Protein AF-A0AAW0CQU9-F1 (afdb_monomer_lite)

Radius of gyration: 29.28 Å; chains: 1; bounding box: 43×69×70 Å

Sequence (115 aa):
MVYKPHSSEVKLLALAALERGVAVPTIETLYGVDRRSIFRWKAQVESTFTLARQHSAMVGRPRAIPAPLLHVLTQLLDETPSERAERARLRAERVTNGRCVLSEYERAGTHDAGS

Secondary structure (DSSP, 8-state):
---PPPPHHHHHHHHHHHHTT--HHHHHHHHT--HHHHHHHHHHHHHHS--S-----------PPPHHHHHHHHHHHHHS--HHHHHHHHHHHHHHT-----SSTTTSSSS----

pLDDT: mean 71.05, std 17.86, range [37.0, 95.75]

InterPro domains:
  IPR009057 Homedomain-like superfamily [SSF46689] (3-94)

Organism: NCBI:txid2862362

Structure (mmCIF, N/CA/C/O backbone):
data_AF-A0AAW0CQU9-F1
#
_entry.id   AF-A0AAW0CQU9-F1
#
loop_
_atom_site.group_PDB
_atom_site.id
_atom_site.type_symbol
_atom_site.label_atom_id
_atom_site.label_alt_id
_atom_site.label_comp_id
_atom_site.label_asym_id
_atom_site.label_entity_id
_atom_site.label_seq_id
_atom_site.pdbx_PDB_ins_code
_atom_site.Cartn_x
_atom_site.Cartn_y
_atom_site.Cartn_z
_atom_site.occupancy
_atom_site.B_iso_or_equiv
_atom_site.auth_seq_id
_atom_site.auth_comp_id
_atom_site.auth_asym_id
_atom_site.auth_atom_id
_atom_site.pdbx_PDB_model_num
ATOM 1 N N . MET A 1 1 ? -18.848 -13.469 -7.342 1.00 45.12 1 MET A N 1
ATOM 2 C CA . MET A 1 1 ? -18.774 -12.185 -6.609 1.00 45.12 1 MET A CA 1
ATOM 3 C C . MET A 1 1 ? -17.544 -11.440 -7.123 1.00 45.12 1 MET A C 1
ATOM 5 O O . MET A 1 1 ? -16.442 -11.944 -6.959 1.00 45.12 1 MET A O 1
ATOM 9 N N . VAL A 1 2 ? -17.713 -10.344 -7.867 1.00 47.69 2 VAL A N 1
ATOM 10 C CA . VAL A 1 2 ? -16.585 -9.615 -8.481 1.00 47.69 2 VAL A CA 1
ATOM 11 C C . VAL A 1 2 ? -15.949 -8.722 -7.417 1.00 47.69 2 VAL A C 1
ATOM 13 O O . VAL A 1 2 ? -16.580 -7.778 -6.949 1.00 47.69 2 VAL A O 1
ATOM 16 N N . TYR A 1 3 ? -14.719 -9.033 -7.012 1.00 56.75 3 TYR A N 1
ATOM 17 C CA . TYR A 1 3 ? -13.972 -8.226 -6.049 1.00 56.75 3 TYR A CA 1
ATOM 18 C C . TYR A 1 3 ? -13.557 -6.903 -6.703 1.00 56.75 3 TYR A C 1
ATOM 20 O O . TYR A 1 3 ? -12.701 -6.883 -7.591 1.00 56.75 3 TYR A O 1
ATOM 28 N N . LYS A 1 4 ? -14.167 -5.793 -6.277 1.00 70.75 4 LYS A N 1
ATOM 29 C CA . LYS A 1 4 ? -13.720 -4.452 -6.662 1.00 70.75 4 LYS A CA 1
ATOM 30 C C . LYS A 1 4 ? -12.624 -3.995 -5.695 1.00 70.75 4 LYS A C 1
ATOM 32 O O . LYS A 1 4 ? -12.828 -4.053 -4.484 1.00 70.75 4 LYS A O 1
ATOM 37 N N . PRO A 1 5 ? -11.460 -3.550 -6.191 1.00 78.25 5 PRO A N 1
ATOM 38 C CA . PRO A 1 5 ? -10.418 -3.023 -5.324 1.00 78.25 5 PRO A CA 1
ATOM 39 C C . PRO A 1 5 ? -10.887 -1.729 -4.642 1.00 78.25 5 PRO A C 1
ATOM 41 O O . PRO A 1 5 ? -11.467 -0.863 -5.293 1.00 78.25 5 PRO A O 1
ATOM 44 N N . HIS A 1 6 ? -10.597 -1.583 -3.345 1.00 83.12 6 HIS A N 1
ATOM 45 C CA . HIS A 1 6 ? -10.813 -0.325 -2.624 1.00 83.12 6 HIS A CA 1
ATOM 46 C C . HIS A 1 6 ? -9.989 0.810 -3.248 1.00 83.12 6 HIS A C 1
ATOM 48 O O . HIS A 1 6 ? -8.833 0.593 -3.643 1.00 83.12 6 HIS A O 1
ATOM 54 N N . SER A 1 7 ? -10.572 2.012 -3.302 1.00 87.31 7 SER A N 1
ATOM 55 C CA . SER A 1 7 ? -9.882 3.220 -3.759 1.00 87.31 7 SER A CA 1
ATOM 56 C C . SER A 1 7 ? -8.670 3.531 -2.874 1.00 87.31 7 SER A C 1
ATOM 58 O O . SER A 1 7 ? -8.593 3.112 -1.718 1.00 87.31 7 SER A O 1
ATOM 60 N N . SER A 1 8 ? -7.690 4.252 -3.423 1.00 85.69 8 SER A N 1
ATOM 61 C CA . SER A 1 8 ? -6.503 4.698 -2.679 1.00 85.69 8 SER A CA 1
ATOM 62 C C . SER A 1 8 ? -6.868 5.573 -1.480 1.00 85.69 8 SER A C 1
ATOM 64 O O . SER A 1 8 ? -6.281 5.420 -0.413 1.00 85.69 8 SER A O 1
ATOM 66 N N . GLU A 1 9 ? -7.866 6.437 -1.639 1.00 88.56 9 GLU A N 1
ATOM 67 C CA . GLU A 1 9 ? -8.360 7.333 -0.595 1.00 88.56 9 GLU A CA 1
ATOM 68 C C . GLU A 1 9 ? -8.904 6.567 0.617 1.00 88.56 9 GLU A C 1
ATOM 70 O O . GLU A 1 9 ? -8.496 6.831 1.746 1.00 88.56 9 GLU A O 1
ATOM 75 N N . VAL A 1 10 ? -9.732 5.540 0.391 1.00 91.25 10 VAL A N 1
ATOM 76 C CA . VAL A 1 10 ? -10.279 4.699 1.471 1.00 91.25 10 VAL A CA 1
ATOM 77 C C . VAL A 1 10 ? -9.164 4.001 2.252 1.00 91.25 10 VAL A C 1
ATOM 79 O O . VAL A 1 10 ? -9.228 3.916 3.477 1.00 91.25 10 VAL A O 1
ATOM 82 N N . LYS A 1 11 ? -8.109 3.541 1.568 1.00 92.12 11 LYS A N 1
ATOM 83 C CA . LYS A 1 11 ? -6.947 2.922 2.227 1.00 92.12 11 LYS A CA 1
ATOM 84 C C . LYS A 1 11 ? -6.224 3.903 3.143 1.00 92.12 11 LYS A C 1
ATOM 86 O O . LYS A 1 11 ? -5.883 3.541 4.266 1.00 92.12 11 LYS A O 1
ATOM 91 N N . LEU A 1 12 ? -5.995 5.124 2.660 1.00 90.44 12 LEU A N 1
ATOM 92 C CA . LEU A 1 12 ? -5.312 6.173 3.416 1.00 90.44 12 LEU A CA 1
ATOM 93 C C . LEU A 1 12 ? -6.123 6.588 4.645 1.00 90.44 12 LEU A C 1
ATOM 95 O O . LEU A 1 12 ? -5.570 6.656 5.739 1.00 90.44 12 LEU A O 1
ATOM 99 N N . LEU A 1 13 ? -7.432 6.797 4.487 1.00 93.81 13 LEU A N 1
ATOM 100 C CA . LEU A 1 13 ? -8.314 7.164 5.596 1.00 93.81 13 LEU A CA 1
ATOM 101 C C . LEU A 1 13 ? -8.389 6.064 6.661 1.00 93.81 13 LEU A C 1
ATOM 103 O O . LEU A 1 13 ? -8.265 6.359 7.850 1.00 93.81 13 LEU A O 1
ATOM 107 N N . ALA A 1 14 ? -8.522 4.801 6.247 1.00 93.56 14 ALA A N 1
ATOM 108 C CA . ALA A 1 14 ? -8.558 3.668 7.169 1.00 93.56 14 ALA A CA 1
ATOM 109 C C . ALA A 1 14 ? -7.249 3.521 7.966 1.00 93.56 14 ALA A C 1
ATOM 111 O O . ALA A 1 14 ? -7.287 3.271 9.171 1.00 93.56 14 ALA A O 1
ATOM 112 N N . LEU A 1 15 ? -6.091 3.707 7.323 1.00 93.56 15 LEU A N 1
ATOM 113 C CA . LEU A 1 15 ? -4.797 3.640 8.007 1.00 93.56 15 LEU A CA 1
ATOM 114 C C . LEU A 1 15 ? -4.554 4.841 8.924 1.00 93.56 15 LEU A C 1
ATOM 116 O O . LEU A 1 15 ? -4.111 4.647 10.051 1.00 93.56 15 LEU A O 1
ATOM 120 N N . ALA A 1 16 ? -4.926 6.051 8.505 1.00 93.69 16 ALA A N 1
ATOM 121 C CA . ALA A 1 16 ? -4.838 7.232 9.361 1.00 93.69 16 ALA A CA 1
ATOM 122 C C . ALA A 1 16 ? -5.739 7.112 10.605 1.00 93.69 16 ALA A C 1
ATOM 124 O O . ALA A 1 16 ? -5.362 7.538 11.695 1.00 93.69 16 ALA A O 1
ATOM 125 N N . ALA A 1 17 ? -6.932 6.521 10.469 1.00 94.00 17 ALA A N 1
ATOM 126 C CA . ALA A 1 17 ? -7.799 6.222 11.608 1.00 94.00 17 ALA A CA 1
ATOM 127 C C . ALA A 1 17 ? -7.152 5.197 12.555 1.00 94.00 17 ALA A C 1
ATOM 129 O O . ALA A 1 17 ? -7.191 5.374 13.773 1.00 94.00 17 ALA A O 1
ATOM 130 N N . LEU A 1 18 ? -6.508 4.166 12.002 1.00 93.75 18 LEU A N 1
ATOM 131 C CA . LEU A 1 18 ? -5.795 3.159 12.785 1.00 93.75 18 LEU A CA 1
ATOM 132 C C . LEU A 1 18 ? -4.613 3.757 13.565 1.00 93.75 18 LEU A C 1
ATOM 134 O O . LEU A 1 18 ? -4.443 3.439 14.739 1.00 93.75 18 LEU A O 1
ATOM 138 N N . GLU A 1 19 ? -3.828 4.643 12.950 1.00 93.00 19 GLU A N 1
ATOM 139 C CA . GLU A 1 19 ? -2.714 5.345 13.612 1.00 93.00 19 GLU A CA 1
ATOM 140 C C . GLU A 1 19 ? -3.182 6.268 14.742 1.00 93.00 19 GLU A C 1
ATOM 142 O O . GLU A 1 19 ? -2.509 6.396 15.762 1.00 93.00 19 GLU A O 1
ATOM 147 N N . ARG A 1 20 ? -4.375 6.855 14.607 1.00 95.19 20 ARG A N 1
ATOM 148 C CA . ARG A 1 20 ? -5.027 7.646 15.665 1.00 95.19 20 ARG A CA 1
ATOM 149 C C . ARG A 1 20 ? -5.625 6.792 16.790 1.00 95.19 20 ARG A C 1
ATOM 151 O O . ARG A 1 20 ? -6.244 7.341 17.696 1.00 95.19 20 ARG A O 1
ATOM 158 N N . GLY A 1 21 ? -5.472 5.469 16.734 1.00 94.94 21 GLY A N 1
ATOM 159 C CA . GLY A 1 21 ? -5.967 4.547 17.755 1.00 94.94 21 GLY A CA 1
ATOM 160 C C . GLY A 1 21 ? -7.459 4.224 17.650 1.00 94.94 21 GLY A C 1
ATOM 161 O O . GLY A 1 21 ? -8.034 3.702 18.605 1.00 94.94 21 GLY A O 1
ATOM 162 N N . VAL A 1 22 ? -8.107 4.506 16.514 1.00 95.25 22 VAL A N 1
ATOM 163 C CA . VAL A 1 22 ? -9.509 4.116 16.300 1.00 95.25 22 VAL A CA 1
ATOM 164 C C . VAL A 1 22 ? -9.612 2.590 16.250 1.00 95.25 22 VAL A C 1
ATOM 166 O O . VAL A 1 22 ? -8.834 1.913 15.575 1.00 95.25 22 VAL A O 1
ATOM 169 N N . ALA A 1 23 ? -10.596 2.034 16.958 1.00 94.88 23 ALA A N 1
ATOM 170 C CA . ALA A 1 23 ? -10.813 0.594 17.004 1.00 94.88 23 ALA A CA 1
ATOM 171 C C . ALA A 1 23 ? -11.153 0.034 15.611 1.00 94.88 23 ALA A C 1
ATOM 173 O O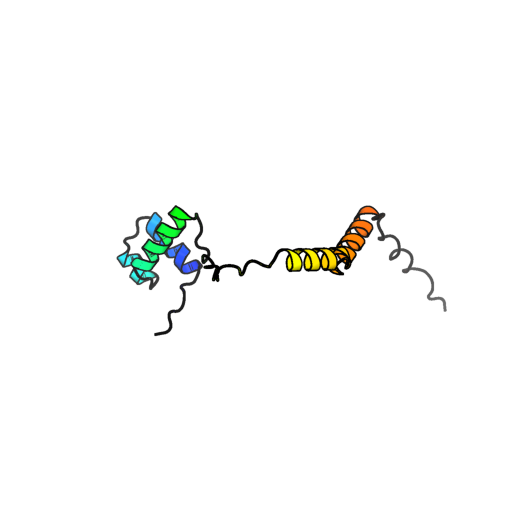 . ALA A 1 23 ? -11.994 0.575 14.894 1.00 94.88 23 ALA A O 1
ATOM 174 N N . VAL A 1 24 ? -10.541 -1.098 15.251 1.00 93.31 24 VAL A N 1
ATOM 175 C CA . VAL A 1 24 ? -10.727 -1.741 13.937 1.00 93.31 24 VAL A CA 1
ATOM 176 C C . VAL A 1 24 ? -12.202 -1.991 13.582 1.00 93.31 24 VAL A C 1
ATOM 178 O O . VAL A 1 24 ? -12.568 -1.627 12.469 1.00 93.31 24 VAL A O 1
ATOM 181 N N . PRO A 1 25 ? -13.078 -2.494 14.479 1.00 95.75 25 PRO A N 1
ATOM 182 C CA . PRO A 1 25 ? -14.501 -2.683 14.158 1.00 95.75 25 PRO A CA 1
ATOM 183 C C . PRO A 1 25 ? -15.216 -1.384 13.744 1.00 95.75 25 PRO A C 1
ATOM 185 O O . PRO A 1 25 ? -16.115 -1.381 12.903 1.00 95.75 25 PRO A O 1
ATOM 188 N N . THR A 1 26 ? -14.786 -0.251 14.301 1.00 95.31 26 THR A N 1
ATOM 189 C CA . THR A 1 26 ? -15.299 1.073 13.935 1.00 95.31 26 THR A CA 1
ATOM 190 C C . THR A 1 26 ? -14.825 1.477 12.538 1.00 95.31 26 THR A C 1
ATOM 192 O O . THR A 1 26 ? -15.590 2.025 11.755 1.00 95.31 26 THR A O 1
ATOM 195 N N . ILE A 1 27 ? -13.578 1.164 12.180 1.00 93.50 27 ILE A N 1
ATOM 196 C CA . ILE A 1 27 ? -13.030 1.420 10.837 1.00 93.50 27 ILE A CA 1
ATOM 197 C C . ILE A 1 27 ? -13.743 0.548 9.790 1.00 93.50 27 ILE A C 1
ATOM 199 O O . ILE A 1 27 ? -14.061 1.035 8.705 1.00 93.50 27 ILE A O 1
ATOM 203 N N . GLU A 1 28 ? -14.040 -0.715 10.117 1.00 94.06 28 GLU A N 1
ATOM 204 C CA . GLU A 1 28 ? -14.771 -1.620 9.219 1.00 94.06 28 GLU A CA 1
ATOM 205 C C . GLU A 1 28 ? -16.160 -1.077 8.875 1.00 94.06 28 GLU A C 1
ATOM 207 O O . GLU A 1 28 ? -16.544 -1.046 7.705 1.00 94.06 28 GLU A O 1
ATOM 212 N N . THR A 1 29 ? -16.892 -0.605 9.886 1.00 92.94 29 THR A N 1
ATOM 213 C CA . THR A 1 29 ? -18.243 -0.055 9.710 1.00 92.94 29 THR A CA 1
ATOM 214 C C . THR A 1 29 ? -18.239 1.295 8.993 1.00 92.94 29 THR A C 1
ATOM 216 O O . THR A 1 29 ? -19.067 1.504 8.110 1.00 92.94 29 THR A O 1
ATOM 219 N N . LEU A 1 30 ? -17.292 2.188 9.303 1.00 92.12 30 LEU A N 1
ATOM 220 C CA . LEU A 1 30 ? -17.204 3.520 8.688 1.00 92.12 30 LEU A CA 1
ATOM 221 C C . LEU A 1 30 ? -16.806 3.489 7.209 1.00 92.12 30 LEU A C 1
ATOM 223 O O . LEU A 1 30 ? -17.343 4.257 6.413 1.00 92.12 30 LEU A O 1
ATOM 227 N N . TY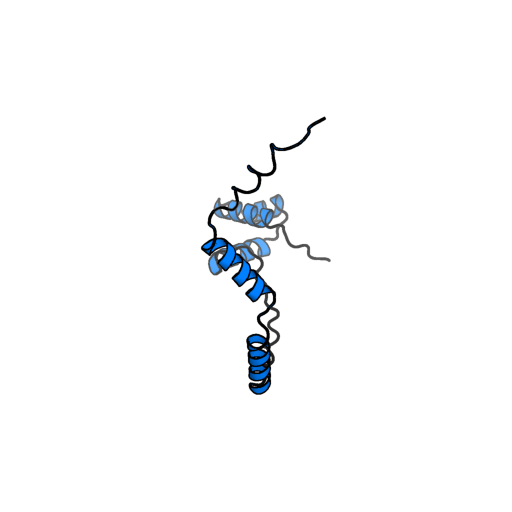R A 1 31 ? -15.852 2.632 6.841 1.00 91.00 31 TYR A N 1
ATOM 228 C CA . TYR A 1 31 ? -15.255 2.644 5.501 1.00 91.00 31 TYR A CA 1
ATOM 229 C C . TYR A 1 31 ? -15.640 1.431 4.645 1.00 91.00 31 TYR A C 1
ATOM 231 O O . TYR A 1 31 ? -15.240 1.354 3.481 1.00 91.00 31 TYR A O 1
ATOM 239 N N . GLY A 1 32 ? -16.396 0.475 5.195 1.00 90.31 32 GLY A N 1
ATOM 240 C CA . GLY A 1 32 ? -16.792 -0.747 4.491 1.00 90.31 32 GLY A CA 1
ATOM 241 C C . GLY A 1 32 ? -15.596 -1.614 4.090 1.00 90.31 32 GLY A C 1
ATOM 242 O O . GLY A 1 32 ? -15.594 -2.219 3.016 1.00 90.31 32 GLY A O 1
ATOM 243 N N . VAL A 1 33 ? -14.544 -1.621 4.911 1.00 90.88 33 VAL A N 1
ATOM 244 C CA . VAL A 1 33 ? -13.299 -2.361 4.664 1.00 90.88 33 VAL A CA 1
ATOM 245 C C . VAL A 1 33 ? -13.217 -3.531 5.630 1.00 90.88 33 VAL A C 1
ATOM 247 O O . VAL A 1 33 ? -13.490 -3.367 6.808 1.00 90.88 33 VAL A O 1
ATOM 250 N N . ASP A 1 34 ? -12.793 -4.700 5.158 1.00 92.44 34 ASP A N 1
ATOM 251 C CA . ASP A 1 34 ? -12.574 -5.854 6.030 1.00 92.44 34 ASP A CA 1
ATOM 252 C C . ASP A 1 34 ? -11.291 -5.713 6.876 1.00 92.44 34 ASP A C 1
ATOM 254 O O . ASP A 1 34 ? -10.256 -5.214 6.413 1.00 92.44 34 ASP A O 1
ATOM 258 N N . ARG A 1 35 ? -11.325 -6.244 8.099 1.00 92.25 35 ARG A N 1
ATOM 259 C CA . ARG A 1 35 ? -10.196 -6.303 9.033 1.00 92.25 35 ARG A CA 1
ATOM 260 C C . ARG A 1 35 ? -8.911 -6.828 8.396 1.00 92.25 35 ARG A C 1
ATOM 262 O O . ARG A 1 35 ? -7.844 -6.259 8.628 1.00 92.25 35 ARG A O 1
ATOM 269 N N . ARG A 1 36 ? -8.969 -7.895 7.593 1.00 93.19 36 ARG A N 1
ATOM 270 C CA . ARG A 1 36 ? -7.787 -8.465 6.922 1.00 93.19 36 ARG A CA 1
ATOM 271 C C . ARG A 1 36 ? -7.167 -7.472 5.951 1.00 93.19 36 ARG A C 1
ATOM 273 O O . ARG A 1 36 ? -5.943 -7.381 5.892 1.00 93.19 36 ARG A O 1
ATOM 280 N N . SER A 1 37 ? -7.974 -6.717 5.213 1.00 92.12 37 SER A N 1
ATOM 281 C CA . SER A 1 37 ? -7.489 -5.691 4.290 1.00 92.12 37 SER A CA 1
ATOM 282 C C . SER A 1 37 ? -6.757 -4.571 5.019 1.00 92.12 37 SER A C 1
ATOM 284 O O . SER A 1 37 ? -5.667 -4.205 4.579 1.00 92.12 37 SER A O 1
ATOM 286 N N . ILE A 1 38 ? -7.288 -4.108 6.155 1.00 91.19 38 ILE A N 1
ATOM 287 C CA . ILE A 1 38 ? -6.647 -3.086 6.999 1.00 91.19 38 ILE A CA 1
ATOM 288 C C . ILE A 1 38 ? -5.261 -3.565 7.454 1.00 91.19 38 ILE A C 1
ATOM 290 O O . ILE A 1 38 ? -4.260 -2.885 7.223 1.00 91.19 38 ILE A O 1
ATOM 294 N N . PHE A 1 39 ? -5.174 -4.770 8.028 1.00 93.44 39 PHE A N 1
ATOM 295 C CA . PHE A 1 39 ? -3.895 -5.323 8.491 1.00 93.44 39 PHE A CA 1
ATOM 296 C C . PHE A 1 39 ? -2.915 -5.609 7.352 1.00 93.44 39 PHE A C 1
ATOM 298 O O . PHE A 1 39 ? -1.720 -5.358 7.496 1.0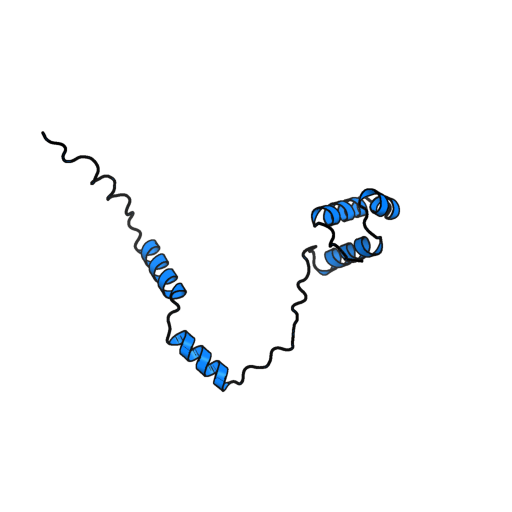0 93.44 39 PHE A O 1
ATOM 305 N N . ARG A 1 40 ? -3.405 -6.079 6.200 1.00 92.06 40 ARG A N 1
ATOM 306 C CA . ARG A 1 40 ? -2.573 -6.279 5.008 1.00 92.06 40 ARG A CA 1
ATOM 307 C C . ARG A 1 40 ? -1.952 -4.964 4.541 1.00 92.06 40 ARG A C 1
ATOM 309 O O . ARG A 1 40 ? -0.773 -4.948 4.210 1.00 92.06 40 ARG A O 1
ATOM 316 N N . TRP A 1 41 ? -2.720 -3.875 4.496 1.00 92.19 41 TRP A N 1
ATOM 317 C CA . TRP A 1 41 ? -2.185 -2.573 4.089 1.00 92.19 41 TRP A CA 1
ATOM 318 C C . TRP A 1 41 ? -1.200 -2.016 5.109 1.00 92.19 41 TRP A C 1
ATOM 320 O O . TRP A 1 41 ? -0.172 -1.486 4.704 1.00 92.19 41 TRP A O 1
ATOM 330 N N . LYS A 1 42 ? -1.464 -2.198 6.408 1.00 90.19 42 LYS A N 1
ATOM 331 C CA . LYS A 1 42 ? -0.517 -1.823 7.464 1.00 90.19 42 LYS A CA 1
ATOM 332 C C . LYS A 1 42 ? 0.827 -2.535 7.280 1.00 90.19 42 LYS A C 1
ATOM 334 O O . LYS A 1 42 ? 1.851 -1.875 7.161 1.00 90.19 42 LYS A O 1
ATOM 339 N N . ALA A 1 43 ? 0.806 -3.861 7.140 1.00 89.31 43 ALA A N 1
ATOM 340 C CA . ALA A 1 43 ? 2.013 -4.653 6.897 1.00 89.31 43 ALA A CA 1
ATOM 341 C C . ALA A 1 43 ? 2.720 -4.260 5.583 1.00 89.31 43 ALA A C 1
ATOM 343 O O . ALA A 1 43 ? 3.948 -4.265 5.488 1.00 89.31 43 ALA A O 1
ATOM 344 N N . GLN A 1 44 ? 1.956 -3.892 4.551 1.00 87.88 44 GLN A N 1
ATOM 345 C CA . GLN A 1 44 ? 2.513 -3.402 3.291 1.00 87.88 44 GLN A CA 1
ATOM 346 C C . GLN A 1 44 ? 3.251 -2.062 3.470 1.00 87.88 44 GLN A C 1
ATOM 348 O O . GLN A 1 44 ? 4.338 -1.887 2.920 1.00 87.88 44 GLN A O 1
ATOM 353 N N . VAL A 1 45 ? 2.690 -1.130 4.245 1.00 87.56 45 VAL A N 1
ATOM 354 C CA . VAL A 1 45 ? 3.337 0.156 4.548 1.00 87.56 45 VAL A CA 1
ATOM 355 C C . VAL A 1 45 ? 4.580 -0.049 5.405 1.00 87.56 45 VAL A C 1
ATOM 357 O O . VAL A 1 45 ? 5.617 0.515 5.082 1.00 87.56 45 VAL A O 1
ATOM 360 N N . GLU A 1 46 ? 4.520 -0.903 6.425 1.00 86.44 46 GLU A N 1
ATOM 361 C CA . GLU A 1 46 ? 5.677 -1.209 7.279 1.00 86.44 46 GLU A CA 1
ATOM 362 C C . GLU A 1 46 ? 6.831 -1.862 6.499 1.00 86.44 46 GLU A C 1
ATOM 364 O O . GLU A 1 46 ? 7.995 -1.614 6.795 1.00 86.44 46 GLU A O 1
ATOM 369 N N . SER A 1 47 ? 6.526 -2.677 5.485 1.00 84.75 47 SER A N 1
ATOM 370 C CA . SER A 1 47 ? 7.545 -3.384 4.693 1.00 84.75 47 SER A CA 1
ATOM 371 C C . SER A 1 47 ? 8.088 -2.586 3.509 1.00 84.75 47 SER A C 1
ATOM 373 O O . SER A 1 47 ? 9.270 -2.685 3.191 1.00 84.75 47 SER A O 1
ATOM 375 N N . THR A 1 48 ? 7.231 -1.840 2.809 1.00 83.25 48 THR A N 1
ATOM 376 C CA . THR A 1 48 ? 7.567 -1.231 1.508 1.00 83.25 48 THR A CA 1
ATOM 377 C C . THR A 1 48 ? 7.481 0.298 1.537 1.00 83.25 48 THR A C 1
ATOM 379 O O . THR A 1 48 ? 7.786 0.943 0.536 1.00 83.25 48 THR A O 1
ATOM 382 N N . PHE A 1 49 ? 7.022 0.898 2.641 1.00 82.81 49 PHE A N 1
ATOM 383 C CA . PHE A 1 49 ? 6.740 2.336 2.764 1.00 82.81 49 PHE A CA 1
ATOM 384 C C . PHE A 1 49 ? 5.797 2.879 1.670 1.00 82.81 49 PHE A C 1
ATOM 386 O O . PHE A 1 49 ? 5.806 4.066 1.351 1.00 82.81 49 PHE A O 1
ATOM 393 N N . THR A 1 50 ? 4.962 2.019 1.067 1.00 79.88 50 THR A N 1
ATOM 394 C CA . THR A 1 50 ? 4.041 2.405 -0.013 1.00 79.88 50 THR A CA 1
ATOM 395 C C . THR A 1 50 ? 2.748 1.594 -0.021 1.00 79.88 50 THR A C 1
ATOM 397 O O . THR A 1 50 ? 2.736 0.386 0.217 1.00 79.88 50 THR A O 1
ATOM 400 N N . LEU A 1 51 ? 1.648 2.268 -0.375 1.00 78.06 51 LEU A N 1
ATOM 401 C CA . LEU A 1 51 ? 0.328 1.676 -0.636 1.00 78.06 51 LEU A CA 1
ATOM 402 C C . LEU A 1 51 ? 0.066 1.413 -2.120 1.00 78.06 51 LEU A C 1
ATOM 404 O O . LEU A 1 51 ? -1.017 0.932 -2.483 1.00 78.06 51 LEU A O 1
ATOM 408 N N . ALA A 1 52 ? 1.034 1.738 -2.982 1.00 73.94 52 ALA A N 1
ATOM 409 C CA . ALA A 1 52 ? 0.941 1.447 -4.400 1.00 73.94 52 ALA A CA 1
ATOM 410 C C . ALA A 1 52 ? 0.698 -0.051 -4.594 1.00 73.94 52 ALA A C 1
ATOM 412 O O . ALA A 1 52 ? 1.236 -0.895 -3.873 1.00 73.94 52 ALA A O 1
ATOM 413 N N . ARG A 1 53 ? -0.151 -0.393 -5.564 1.00 65.19 53 ARG A N 1
ATOM 414 C CA . ARG A 1 53 ? -0.340 -1.790 -5.937 1.00 65.19 53 ARG A CA 1
ATOM 415 C C . ARG A 1 53 ? 1.024 -2.298 -6.385 1.00 65.19 53 ARG A C 1
ATOM 417 O O . ARG A 1 53 ? 1.535 -1.827 -7.397 1.00 65.19 53 ARG A O 1
ATOM 424 N N . GLN A 1 54 ? 1.600 -3.237 -5.639 1.00 59.75 54 GLN A N 1
ATOM 425 C CA . GLN A 1 54 ? 2.744 -3.980 -6.137 1.00 59.75 54 GLN A CA 1
ATOM 426 C C . GLN A 1 54 ? 2.257 -4.648 -7.418 1.00 59.75 54 GLN A C 1
ATOM 428 O O . GLN A 1 54 ? 1.373 -5.511 -7.394 1.00 59.75 54 GLN A O 1
ATOM 433 N N . HIS A 1 55 ? 2.749 -4.167 -8.558 1.00 53.28 55 HIS A N 1
ATOM 434 C CA . HIS A 1 55 ? 2.644 -4.934 -9.776 1.00 53.28 55 HIS A CA 1
ATOM 435 C C . HIS A 1 55 ? 3.397 -6.217 -9.461 1.00 53.28 55 HIS A C 1
ATOM 437 O O . HIS A 1 55 ? 4.622 -6.222 -9.384 1.00 53.28 55 HIS A O 1
ATOM 443 N N . SER A 1 56 ? 2.656 -7.301 -9.219 1.00 53.41 56 SER A N 1
ATOM 444 C CA . SER A 1 56 ? 3.201 -8.619 -9.475 1.00 53.41 56 SER A CA 1
ATOM 445 C C . SER A 1 56 ? 3.555 -8.549 -10.946 1.00 53.41 56 SER A C 1
ATOM 447 O O . SER A 1 56 ? 2.679 -8.606 -11.811 1.00 53.41 56 SER A O 1
ATOM 449 N N . ALA A 1 57 ? 4.828 -8.275 -11.231 1.00 53.00 57 ALA A N 1
ATOM 450 C CA . ALA A 1 57 ? 5.378 -8.633 -12.508 1.00 53.00 57 ALA A CA 1
ATOM 451 C C . ALA A 1 57 ? 4.939 -10.087 -12.659 1.00 53.00 57 ALA A C 1
ATOM 453 O O . ALA A 1 57 ? 5.266 -10.922 -11.812 1.00 53.00 57 ALA A O 1
ATOM 454 N N . MET A 1 58 ? 4.083 -10.370 -13.639 1.00 52.75 58 MET A N 1
ATOM 455 C CA . MET A 1 58 ? 3.909 -11.736 -14.096 1.00 52.75 58 MET A CA 1
ATOM 456 C C . MET A 1 58 ? 5.282 -12.108 -14.643 1.00 52.75 58 MET A C 1
ATOM 458 O O . MET A 1 58 ? 5.551 -11.967 -15.832 1.00 52.75 58 MET A O 1
ATOM 462 N N . VAL A 1 59 ? 6.196 -12.478 -13.746 1.00 54.44 59 VAL A N 1
ATOM 463 C CA . VAL A 1 59 ? 7.511 -12.993 -14.072 1.00 54.44 59 VAL A CA 1
ATOM 464 C C . VAL A 1 59 ? 7.236 -14.415 -14.526 1.00 54.44 59 VAL A C 1
ATOM 466 O O . VAL A 1 59 ? 7.502 -15.391 -13.831 1.00 54.44 59 VAL A O 1
ATOM 469 N N . GLY A 1 60 ? 6.660 -14.542 -15.722 1.00 52.03 60 GLY A N 1
ATOM 470 C CA . GLY A 1 60 ? 7.050 -15.658 -16.556 1.00 52.03 60 GLY A CA 1
ATOM 471 C C . GLY A 1 60 ? 8.568 -15.593 -16.597 1.00 52.03 60 GLY A C 1
ATOM 472 O O . GLY A 1 60 ? 9.118 -14.540 -16.925 1.00 52.03 60 GLY A O 1
ATOM 473 N N . ARG A 1 61 ? 9.235 -16.663 -16.147 1.00 51.47 61 ARG A N 1
ATOM 474 C CA . ARG A 1 61 ? 10.694 -16.787 -16.193 1.00 51.47 61 ARG A CA 1
ATOM 475 C C . ARG A 1 61 ? 11.149 -16.220 -17.541 1.00 51.47 61 ARG A C 1
ATOM 477 O O . ARG A 1 61 ? 10.671 -16.736 -18.557 1.00 51.47 61 ARG A O 1
ATOM 484 N N . PRO A 1 62 ? 11.963 -15.148 -17.580 1.00 53.44 62 PRO A N 1
ATOM 485 C CA . PRO A 1 62 ? 12.378 -14.584 -18.852 1.00 53.44 62 PRO A CA 1
ATOM 486 C C . PRO A 1 62 ? 13.005 -15.726 -19.646 1.00 53.44 62 PRO A C 1
ATOM 488 O O . PRO A 1 62 ? 13.923 -16.389 -19.158 1.00 53.44 62 PRO A O 1
ATOM 491 N N . ARG A 1 63 ? 12.444 -16.042 -20.821 1.00 61.78 63 ARG A N 1
ATOM 492 C CA . ARG A 1 63 ? 13.096 -16.993 -21.721 1.00 61.78 63 ARG A CA 1
ATOM 493 C C . ARG A 1 63 ? 14.426 -16.341 -22.055 1.00 61.78 63 ARG A C 1
ATOM 495 O O . ARG A 1 63 ? 14.430 -15.254 -22.625 1.00 61.78 63 ARG A O 1
ATOM 502 N N . ALA A 1 64 ? 15.521 -16.947 -21.605 1.00 64.88 64 ALA A N 1
ATOM 503 C CA . ALA A 1 64 ? 16.848 -16.438 -21.895 1.00 64.88 64 ALA A CA 1
ATOM 504 C C . ALA A 1 64 ? 16.957 -16.291 -23.415 1.00 64.88 64 ALA A C 1
ATOM 506 O O . ALA A 1 64 ? 16.767 -17.267 -24.143 1.00 64.88 64 ALA A O 1
ATOM 507 N N . ILE A 1 65 ? 17.174 -15.064 -23.887 1.00 65.12 65 ILE A N 1
ATOM 508 C CA . ILE A 1 65 ? 17.430 -14.824 -25.302 1.00 65.12 65 ILE A CA 1
ATOM 509 C C . ILE A 1 65 ? 18.804 -15.446 -25.580 1.00 65.12 65 ILE A C 1
ATOM 511 O O . ILE A 1 65 ? 19.762 -15.102 -24.883 1.00 65.12 65 ILE A O 1
ATOM 515 N N . PRO A 1 66 ? 18.925 -16.380 -26.537 1.00 69.12 66 PRO A N 1
ATOM 516 C CA . PRO A 1 66 ? 20.215 -16.950 -26.901 1.00 69.12 66 PRO A CA 1
ATOM 517 C C . PRO A 1 66 ? 21.209 -15.839 -27.263 1.00 69.12 66 PRO A C 1
ATOM 519 O O . PRO A 1 66 ? 20.846 -14.903 -27.974 1.00 69.12 66 PRO A O 1
ATOM 522 N N . ALA A 1 67 ? 22.465 -15.952 -26.823 1.00 65.50 67 ALA A N 1
ATOM 523 C CA . ALA A 1 67 ? 23.510 -14.953 -27.082 1.00 65.50 67 ALA A CA 1
ATOM 524 C C . ALA A 1 67 ? 23.625 -14.497 -28.560 1.00 65.50 67 ALA A C 1
ATOM 526 O O . ALA A 1 67 ? 23.805 -13.300 -28.785 1.00 65.50 67 ALA A O 1
ATOM 527 N N . PRO A 1 68 ? 23.433 -15.370 -29.574 1.00 66.81 68 PRO A N 1
ATOM 528 C CA . PRO A 1 68 ? 23.439 -14.944 -30.976 1.00 66.81 68 PRO A CA 1
ATOM 529 C C . PRO A 1 68 ? 22.304 -13.970 -31.326 1.00 66.81 68 PRO A C 1
ATOM 531 O O . PRO A 1 68 ? 22.506 -13.029 -32.083 1.00 66.81 68 PRO A O 1
ATOM 534 N N . LEU A 1 69 ? 21.115 -14.162 -30.745 1.00 69.31 69 LEU A N 1
ATOM 535 C CA . LEU A 1 69 ? 19.957 -13.289 -30.961 1.00 69.31 69 LEU A CA 1
ATOM 536 C C . LEU A 1 69 ? 20.133 -11.929 -30.278 1.00 69.31 69 LEU A C 1
ATOM 538 O O . LEU A 1 69 ? 19.696 -10.919 -30.821 1.00 69.31 69 LEU A O 1
ATOM 542 N N . LEU A 1 70 ? 20.801 -11.890 -29.120 1.00 72.38 70 LEU A N 1
ATOM 543 C CA . LEU A 1 70 ? 21.175 -10.625 -28.482 1.00 72.38 70 LEU A CA 1
ATOM 544 C C . LEU A 1 70 ? 22.154 -9.829 -29.348 1.00 72.38 70 LEU A C 1
ATOM 546 O O . LEU A 1 70 ? 21.958 -8.630 -29.504 1.00 72.38 70 LEU A O 1
ATOM 550 N N . HIS A 1 71 ? 23.145 -10.493 -29.951 1.00 69.88 71 HIS A N 1
ATOM 551 C CA . HIS A 1 71 ? 24.131 -9.837 -30.811 1.00 69.88 71 HIS A CA 1
ATOM 552 C C . HIS A 1 71 ? 23.496 -9.196 -32.056 1.00 69.88 71 HIS A C 1
ATOM 554 O O . HIS A 1 71 ? 23.791 -8.047 -32.379 1.00 69.88 71 HIS A O 1
ATOM 560 N N . VAL A 1 72 ? 22.560 -9.899 -32.702 1.00 71.62 72 VAL A N 1
ATOM 561 C CA . VAL A 1 72 ? 21.811 -9.368 -33.853 1.00 71.62 72 VAL A CA 1
ATOM 562 C C . VAL A 1 72 ? 20.928 -8.185 -33.447 1.00 71.62 72 VAL A C 1
ATOM 564 O O . VAL A 1 72 ? 20.872 -7.18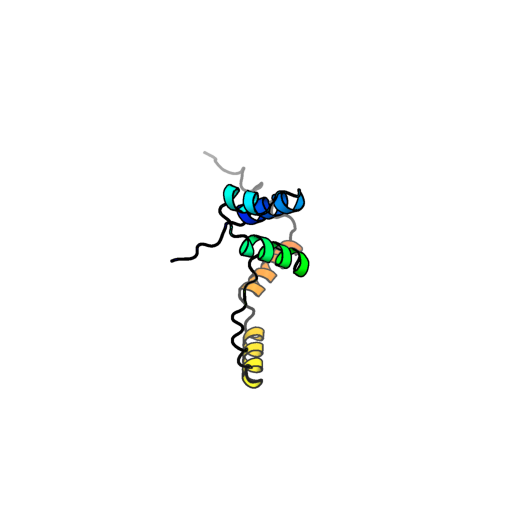9 -34.158 1.00 71.62 72 VAL A O 1
ATOM 567 N N . LEU A 1 73 ? 20.262 -8.250 -32.290 1.00 69.25 73 LEU A N 1
ATOM 568 C CA . LEU A 1 73 ? 19.450 -7.129 -31.804 1.00 69.25 73 LEU A CA 1
ATOM 569 C C . LEU A 1 73 ? 20.299 -5.897 -31.486 1.00 69.25 73 LEU A C 1
ATOM 571 O O . LEU A 1 73 ? 19.880 -4.788 -31.801 1.00 69.25 73 LEU A O 1
ATOM 575 N N . THR A 1 74 ? 21.480 -6.076 -30.891 1.00 70.44 74 THR A N 1
ATOM 576 C CA . THR A 1 74 ? 22.400 -4.957 -30.646 1.00 70.44 74 THR A CA 1
ATOM 577 C C . THR A 1 74 ? 22.912 -4.357 -31.950 1.00 70.44 74 THR A C 1
ATOM 579 O O . THR A 1 74 ? 22.882 -3.143 -32.083 1.00 70.44 74 THR A O 1
ATOM 582 N N . GLN A 1 75 ? 23.260 -5.182 -32.944 1.00 69.31 75 GLN A N 1
ATOM 583 C CA . GLN A 1 75 ? 23.673 -4.696 -34.265 1.00 69.31 75 GLN A CA 1
ATOM 584 C C . GLN A 1 75 ? 22.559 -3.906 -34.954 1.00 69.31 75 GLN A C 1
ATOM 586 O O . GLN A 1 75 ? 22.800 -2.805 -35.425 1.00 69.31 75 GLN A O 1
ATOM 591 N N . LEU A 1 76 ? 21.319 -4.400 -34.933 1.00 65.50 76 LEU A N 1
ATOM 592 C CA . LEU A 1 76 ? 20.181 -3.681 -35.512 1.00 65.50 76 LEU A CA 1
ATOM 593 C C . LEU A 1 76 ? 19.906 -2.345 -34.804 1.00 65.50 76 LEU A C 1
ATOM 595 O O . LEU A 1 76 ? 19.539 -1.373 -35.461 1.00 65.50 76 LEU A O 1
ATOM 599 N N . LEU A 1 77 ? 20.083 -2.284 -33.480 1.00 67.94 77 LEU A N 1
ATOM 600 C CA . LEU A 1 77 ? 19.940 -1.050 -32.697 1.00 67.94 77 LEU A CA 1
ATOM 601 C C . LEU A 1 77 ? 21.089 -0.060 -32.931 1.00 67.94 77 LEU A C 1
ATOM 603 O O . LEU A 1 77 ? 20.853 1.145 -32.873 1.00 67.94 77 LEU A O 1
ATOM 607 N N . ASP A 1 78 ? 22.297 -0.553 -33.201 1.00 65.88 78 ASP A N 1
ATOM 608 C CA . ASP A 1 78 ? 23.462 0.270 -33.540 1.00 65.88 78 ASP A CA 1
ATOM 609 C C . ASP A 1 78 ? 23.396 0.772 -34.997 1.00 65.88 78 ASP A C 1
ATOM 611 O O . ASP A 1 78 ? 23.806 1.895 -35.291 1.00 65.88 78 ASP A O 1
ATOM 615 N N . GLU A 1 79 ? 22.834 -0.026 -35.910 1.00 60.31 79 GLU A N 1
ATOM 616 C CA . GLU A 1 79 ? 22.687 0.295 -37.337 1.00 60.31 79 GLU A CA 1
ATOM 617 C C . GLU A 1 79 ? 21.499 1.218 -37.631 1.00 60.31 79 GLU A C 1
ATOM 619 O O . GLU A 1 79 ? 21.501 1.933 -38.636 1.00 60.31 79 GLU A O 1
ATOM 624 N N . THR A 1 80 ? 20.491 1.256 -36.755 1.00 59.22 80 THR A N 1
ATOM 625 C CA . THR A 1 80 ? 19.402 2.230 -36.854 1.00 59.22 80 THR A CA 1
ATOM 626 C C . THR A 1 80 ? 19.500 3.251 -35.728 1.00 59.22 80 THR A C 1
ATOM 628 O O . THR A 1 80 ? 19.072 2.959 -34.609 1.00 59.22 80 THR A O 1
ATOM 631 N N . PRO A 1 81 ? 19.967 4.494 -35.983 1.00 57.81 81 PRO A N 1
ATOM 632 C CA . PRO A 1 81 ? 19.681 5.570 -35.053 1.00 57.81 81 PRO A CA 1
ATOM 633 C C . PRO A 1 81 ? 18.163 5.647 -34.968 1.00 57.81 81 PRO A C 1
ATOM 635 O O . PRO A 1 81 ? 17.492 6.031 -35.928 1.00 57.81 81 PRO A O 1
ATOM 638 N N . SER A 1 82 ? 17.604 5.189 -33.843 1.00 67.12 82 SER A N 1
ATOM 639 C CA . SER A 1 82 ? 16.160 5.242 -33.658 1.00 67.12 82 SER A CA 1
ATOM 640 C C . SER A 1 82 ? 15.717 6.665 -33.987 1.00 67.12 82 SER A C 1
ATOM 642 O O . SER A 1 82 ? 16.358 7.623 -33.550 1.00 67.12 82 SER A O 1
ATOM 644 N N . GLU A 1 83 ? 14.635 6.844 -34.747 1.00 62.88 83 GLU A N 1
ATOM 645 C CA . GLU A 1 83 ? 14.149 8.191 -35.090 1.00 62.88 83 GLU A CA 1
ATOM 646 C C . GLU A 1 83 ? 13.987 9.075 -33.842 1.00 62.88 83 GLU A C 1
ATOM 648 O O . GLU A 1 83 ? 14.038 10.300 -33.898 1.00 62.88 83 GLU A O 1
ATOM 653 N N . ARG A 1 84 ? 13.800 8.435 -32.684 1.00 58.03 84 ARG A N 1
ATOM 654 C CA . ARG A 1 84 ? 13.768 9.046 -31.362 1.00 58.03 84 ARG A CA 1
ATOM 655 C C . ARG A 1 84 ? 15.127 9.587 -30.904 1.00 58.03 84 ARG A C 1
ATOM 657 O O . ARG A 1 84 ? 15.152 10.688 -30.360 1.00 58.03 84 ARG A O 1
ATOM 664 N N . ALA A 1 85 ? 16.216 8.848 -31.107 1.00 63.84 85 ALA A N 1
ATOM 665 C CA . ALA A 1 85 ? 17.582 9.295 -30.839 1.00 63.84 85 ALA A CA 1
ATOM 666 C C . ALA A 1 85 ? 17.982 10.441 -31.778 1.00 63.84 85 ALA A C 1
ATOM 668 O O . ALA A 1 85 ? 18.510 11.445 -31.306 1.00 63.84 85 ALA A O 1
ATOM 669 N N . GLU A 1 86 ? 17.617 10.362 -33.060 1.00 63.59 86 GLU A N 1
ATOM 670 C CA . GLU A 1 86 ? 17.881 11.442 -34.019 1.00 63.59 86 GLU A CA 1
ATOM 671 C C . GLU A 1 86 ? 17.066 12.704 -33.689 1.00 63.59 86 GLU A C 1
ATOM 673 O O . GLU A 1 86 ? 17.604 13.808 -33.619 1.00 63.59 86 GLU A O 1
ATOM 678 N N . ARG A 1 87 ? 15.779 12.565 -33.337 1.00 63.03 87 ARG A N 1
ATOM 679 C CA . ARG A 1 87 ? 14.968 13.697 -32.843 1.00 63.03 87 ARG A CA 1
ATOM 680 C C . ARG A 1 87 ? 15.493 14.275 -31.527 1.00 63.03 87 ARG A C 1
ATOM 682 O O . ARG A 1 87 ? 15.370 15.482 -31.312 1.00 63.03 87 ARG A O 1
ATOM 689 N N . ALA A 1 88 ? 16.039 13.449 -30.634 1.00 63.19 88 ALA A N 1
ATOM 690 C CA . ALA A 1 88 ? 16.650 13.912 -29.389 1.00 63.19 88 ALA A CA 1
ATOM 691 C C . ALA A 1 88 ? 17.949 14.684 -29.660 1.00 63.19 88 ALA A C 1
ATOM 693 O O . ALA A 1 88 ? 18.155 15.739 -29.060 1.00 63.19 88 ALA A O 1
ATOM 694 N N . ARG A 1 89 ? 18.762 14.218 -30.614 1.00 65.69 89 ARG A N 1
ATOM 695 C CA . ARG A 1 89 ? 19.970 14.902 -31.084 1.00 65.69 89 ARG A CA 1
ATOM 696 C C . ARG A 1 89 ? 19.647 16.245 -31.740 1.00 65.69 89 ARG A C 1
ATOM 698 O O . ARG A 1 89 ? 20.183 17.258 -31.306 1.00 65.69 89 ARG A O 1
ATOM 705 N N . LEU A 1 90 ? 18.700 16.285 -32.680 1.00 66.69 90 LEU A N 1
ATOM 706 C CA . LEU A 1 90 ? 18.244 17.527 -33.323 1.00 66.69 90 LEU A CA 1
ATOM 707 C C . LEU A 1 90 ? 17.655 18.527 -32.313 1.00 66.69 90 LEU A C 1
ATOM 709 O O . LEU A 1 90 ? 17.816 19.740 -32.458 1.00 66.69 90 LEU A O 1
ATOM 713 N N . ARG A 1 91 ? 16.978 18.042 -31.260 1.00 61.41 91 ARG A N 1
ATOM 714 C CA . ARG A 1 91 ? 16.536 18.895 -30.144 1.00 61.41 91 ARG A CA 1
ATOM 715 C 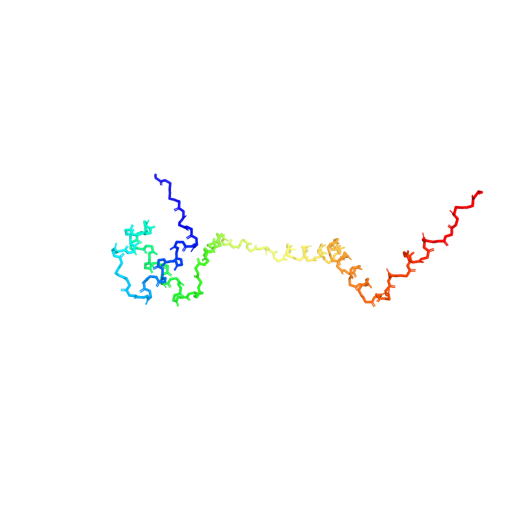C . ARG A 1 91 ? 17.708 19.434 -29.336 1.00 61.41 91 ARG A C 1
ATOM 717 O O . ARG A 1 91 ? 17.704 20.621 -29.031 1.00 61.41 91 ARG A O 1
ATOM 724 N N . ALA A 1 92 ? 18.676 18.591 -28.990 1.00 61.53 92 ALA A N 1
ATOM 725 C CA . ALA A 1 92 ? 19.853 19.007 -28.237 1.00 61.53 92 ALA A CA 1
ATOM 726 C C . ALA A 1 92 ? 20.673 20.047 -29.018 1.00 61.53 92 ALA A C 1
ATOM 728 O O . ALA A 1 92 ? 20.997 21.089 -28.458 1.00 61.53 92 ALA A O 1
ATOM 729 N N . GLU A 1 93 ? 20.889 19.841 -30.321 1.00 61.81 93 GLU A N 1
ATOM 730 C CA . GLU A 1 93 ? 21.567 20.808 -31.197 1.00 61.81 93 GLU A CA 1
ATOM 731 C C . GLU A 1 93 ? 20.815 22.138 -31.312 1.00 61.81 93 GLU A C 1
ATOM 733 O O . GLU A 1 93 ? 21.443 23.192 -31.305 1.00 61.81 93 GLU A O 1
ATOM 738 N N . ARG A 1 94 ? 19.474 22.135 -31.362 1.00 56.62 94 ARG A N 1
ATOM 739 C CA . ARG A 1 94 ? 18.679 23.381 -31.320 1.00 56.62 94 ARG A CA 1
ATOM 740 C C . ARG A 1 94 ? 18.814 24.135 -29.997 1.00 56.62 94 ARG A C 1
ATOM 742 O O . ARG A 1 94 ? 18.721 25.357 -29.996 1.00 56.62 94 ARG A O 1
ATOM 749 N N . VAL A 1 95 ? 19.005 23.425 -28.886 1.00 60.31 95 VAL A N 1
ATOM 750 C CA . VAL A 1 95 ? 19.189 24.031 -27.559 1.00 60.31 95 VAL A CA 1
ATOM 751 C C . VAL A 1 95 ? 20.604 24.590 -27.412 1.00 60.31 95 VAL A C 1
ATOM 753 O O . VAL A 1 95 ? 20.768 25.692 -26.896 1.00 60.31 95 VAL A O 1
ATOM 756 N N . THR A 1 96 ? 21.622 23.888 -27.911 1.00 54.88 96 THR A N 1
ATOM 757 C CA . THR A 1 96 ? 23.019 24.347 -27.839 1.00 54.88 96 THR A CA 1
ATOM 758 C C . THR A 1 96 ? 23.338 25.431 -28.865 1.00 54.88 96 THR A C 1
ATOM 760 O O . THR A 1 96 ? 24.102 26.342 -28.565 1.00 54.88 96 THR A O 1
ATOM 763 N N . ASN A 1 97 ? 22.710 25.387 -30.045 1.00 55.25 97 ASN A N 1
ATOM 764 C CA . ASN A 1 97 ? 22.803 26.434 -31.069 1.00 55.25 97 ASN A CA 1
ATOM 765 C C . ASN A 1 97 ? 21.748 27.535 -30.883 1.00 55.25 97 ASN A C 1
ATOM 767 O O . ASN A 1 97 ? 21.566 28.366 -31.773 1.00 55.25 97 ASN A O 1
ATOM 771 N N . GLY A 1 98 ? 21.068 27.555 -29.730 1.00 47.78 98 GLY A N 1
ATOM 772 C CA . GLY A 1 98 ? 20.079 28.545 -29.321 1.00 47.78 98 GLY A CA 1
ATOM 773 C C . GLY A 1 98 ? 20.680 29.927 -29.070 1.00 47.78 98 GLY A C 1
ATOM 774 O O . GLY A 1 98 ? 20.559 30.484 -27.983 1.00 47.78 98 GLY A O 1
ATOM 775 N N . ARG A 1 99 ? 21.258 30.532 -30.110 1.00 45.69 99 ARG A N 1
ATOM 776 C CA . ARG A 1 99 ? 21.082 31.962 -30.336 1.00 45.69 99 ARG A CA 1
ATOM 777 C C . ARG A 1 99 ? 19.584 32.148 -30.585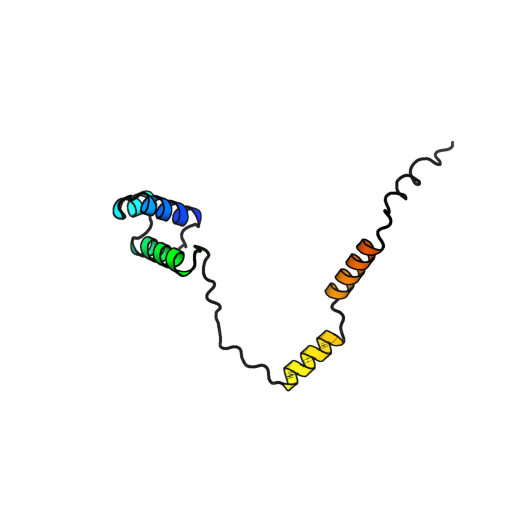 1.00 45.69 99 ARG A C 1
ATOM 779 O O . ARG A 1 99 ? 19.037 31.560 -31.514 1.00 45.69 99 ARG A O 1
ATOM 786 N N . CYS A 1 100 ? 18.930 32.894 -29.699 1.00 47.00 100 CYS A N 1
ATOM 787 C CA . CYS A 1 100 ? 17.513 33.232 -29.743 1.00 47.00 100 CYS A CA 1
ATOM 788 C C . CYS A 1 100 ? 17.013 33.502 -31.170 1.00 47.00 100 CYS A C 1
ATOM 790 O O . CYS A 1 100 ? 17.270 34.569 -31.724 1.00 47.00 100 CYS A O 1
ATOM 792 N N . VAL A 1 101 ? 16.202 32.599 -31.723 1.00 47.47 101 VAL A N 1
ATOM 793 C CA . VAL A 1 101 ? 15.315 32.924 -32.850 1.00 47.47 101 VAL A CA 1
ATOM 794 C C . VAL A 1 101 ? 14.019 33.507 -32.276 1.00 47.47 101 VAL A C 1
ATOM 796 O O . VAL A 1 101 ? 12.934 32.966 -32.432 1.00 47.47 101 VAL A O 1
ATOM 799 N N . LEU A 1 102 ? 14.159 34.608 -31.537 1.00 44.69 102 LEU A N 1
ATOM 800 C CA . LEU A 1 102 ? 13.082 35.568 -31.271 1.00 44.69 102 LEU A CA 1
ATOM 801 C C . LEU A 1 102 ? 13.328 36.865 -32.068 1.00 44.69 102 LEU A C 1
ATOM 803 O O . LEU A 1 102 ? 12.858 37.922 -31.686 1.00 44.69 102 LEU A O 1
ATOM 807 N N . SER A 1 103 ? 14.086 36.797 -33.172 1.00 48.25 103 SER A N 1
ATOM 808 C CA . SER A 1 103 ? 14.438 37.960 -34.008 1.00 48.25 103 SER A CA 1
ATOM 809 C C . SER A 1 103 ? 13.744 37.986 -35.378 1.00 48.25 103 SER A C 1
ATOM 811 O O . SER A 1 103 ? 13.915 38.959 -36.111 1.00 48.25 103 SER A O 1
ATOM 813 N N . GLU A 1 104 ? 12.981 36.958 -35.763 1.00 45.69 104 GLU A N 1
ATOM 814 C CA . GLU A 1 104 ? 12.365 36.920 -37.104 1.00 45.69 104 GLU A CA 1
ATOM 815 C C . GLU A 1 104 ? 10.886 37.325 -37.112 1.00 45.69 104 GLU A C 1
ATOM 817 O O . GLU A 1 104 ? 10.409 37.836 -38.121 1.00 45.69 104 GLU A O 1
ATOM 822 N N . TYR A 1 105 ? 10.181 37.240 -35.977 1.00 43.72 105 TYR A N 1
ATOM 823 C CA . TYR A 1 105 ? 8.810 37.765 -35.880 1.00 43.72 105 TYR A CA 1
ATOM 824 C C . TYR A 1 105 ? 8.745 39.289 -35.674 1.00 43.72 105 TYR A C 1
ATOM 826 O O . TYR A 1 105 ? 7.724 39.889 -35.988 1.00 43.72 105 TYR A O 1
ATOM 834 N N . GLU A 1 106 ? 9.833 39.938 -35.242 1.00 45.28 106 GLU A N 1
ATOM 835 C CA . GLU A 1 106 ? 9.916 41.410 -35.161 1.00 45.28 106 GLU A CA 1
ATOM 836 C C . GLU A 1 106 ? 10.353 42.077 -36.478 1.00 45.28 106 GLU A C 1
ATOM 838 O O . GLU A 1 106 ? 10.313 43.298 -36.587 1.00 45.28 106 GLU A O 1
ATOM 843 N N . ARG A 1 107 ? 10.735 41.308 -37.512 1.00 47.44 107 ARG A N 1
ATOM 844 C CA . ARG A 1 107 ? 11.061 41.857 -38.847 1.00 47.44 107 ARG A CA 1
ATOM 845 C C . ARG A 1 107 ? 10.022 41.566 -39.926 1.00 47.44 107 ARG A C 1
ATOM 847 O O . ARG A 1 107 ? 10.059 42.208 -40.968 1.00 47.44 107 ARG A O 1
ATOM 854 N N . ALA A 1 108 ? 9.075 40.664 -39.677 1.00 49.34 108 ALA A N 1
ATOM 855 C CA . ALA A 1 108 ? 7.993 40.340 -40.612 1.00 49.34 108 ALA A CA 1
ATOM 856 C C . ALA A 1 108 ? 6.688 41.119 -40.333 1.00 49.34 108 ALA A C 1
ATOM 858 O O . ALA A 1 108 ? 5.619 40.704 -40.771 1.00 49.34 108 ALA A O 1
ATOM 859 N N . GLY A 1 109 ? 6.761 42.220 -39.576 1.00 48.75 109 GLY A N 1
ATOM 860 C CA . GLY A 1 109 ? 5.587 42.901 -39.032 1.00 48.75 109 GLY A CA 1
ATOM 861 C C . GLY A 1 109 ? 5.548 44.417 -39.180 1.00 48.75 109 GLY A C 1
ATOM 862 O O . GLY A 1 109 ? 4.806 45.014 -38.425 1.00 48.75 109 GLY A O 1
ATOM 863 N N . THR A 1 110 ? 6.295 45.044 -40.096 1.00 52.84 110 THR A N 1
ATOM 864 C CA . THR A 1 110 ? 5.992 46.404 -40.607 1.00 52.84 110 THR A CA 1
ATOM 865 C C . THR A 1 110 ? 6.805 46.691 -41.874 1.00 52.84 110 THR A C 1
ATOM 867 O O . THR A 1 110 ? 7.760 47.460 -41.840 1.00 52.84 110 THR A O 1
ATOM 870 N N . HIS A 1 111 ? 6.464 46.070 -42.999 1.00 47.00 111 HIS A N 1
ATOM 871 C CA . HIS A 1 111 ? 6.671 46.683 -44.313 1.00 47.00 111 HIS A CA 1
ATOM 872 C C . HIS A 1 111 ? 5.614 46.138 -45.282 1.00 47.00 111 HIS A C 1
ATOM 874 O O . HIS A 1 111 ? 5.392 44.933 -45.347 1.00 47.00 111 HIS A O 1
ATOM 880 N N . ASP A 1 112 ? 4.978 47.075 -45.982 1.00 42.69 112 ASP A N 1
ATOM 881 C CA . ASP A 1 112 ? 4.004 46.954 -47.070 1.00 42.69 112 ASP A CA 1
ATOM 882 C C . ASP A 1 112 ? 2.553 46.555 -46.762 1.00 42.69 112 ASP A C 1
ATOM 884 O O . ASP A 1 112 ? 2.109 45.426 -46.946 1.00 42.69 112 ASP A O 1
ATOM 888 N N . ALA A 1 113 ? 1.755 47.592 -46.494 1.00 37.00 113 ALA A N 1
ATOM 889 C CA . ALA A 1 113 ? 0.557 47.826 -47.296 1.00 37.00 113 ALA A CA 1
ATOM 890 C C . ALA A 1 113 ? 0.608 49.266 -47.832 1.00 37.00 113 ALA A C 1
ATOM 892 O O . ALA A 1 113 ? 0.091 50.197 -47.218 1.00 37.00 113 ALA A O 1
ATOM 893 N N . GLY A 1 114 ? 1.308 49.444 -48.954 1.00 47.72 114 GLY A N 1
ATOM 894 C CA . GLY A 1 114 ? 1.108 50.589 -49.828 1.00 47.72 114 GLY A CA 1
ATOM 895 C C . GLY A 1 114 ? -0.118 50.359 -50.710 1.00 47.72 114 GLY A C 1
ATOM 896 O O . GLY A 1 114 ? -0.236 49.329 -51.378 1.00 47.72 114 GLY A O 1
ATOM 897 N N . SER A 1 115 ? -1.022 51.329 -50.714 1.00 40.44 115 SER A N 1
ATOM 898 C CA . SER A 1 115 ? -1.805 51.761 -51.877 1.00 40.44 115 SER A CA 1
ATOM 899 C C . SER A 1 115 ? -2.174 53.219 -51.676 1.00 40.44 115 SER A C 1
ATOM 901 O O . SER A 1 115 ? -2.587 53.555 -50.544 1.00 40.44 115 SER A O 1
#

Foldseek 3Di:
DDDDDDDPVLLVVLQVCVVVVNDNVVSCVVSVDDPVRNVVQVVVCVVPVDPPPPPPPPCPPPPPDPPVNVVVVVVVCVVDCDVVNVVVVVVVCCVVVPPPPPPPVVVVPDDDDDD